Protein AF-A0A820G2G5-F1 (afdb_monomer_lite)

InterPro domains:
  IPR032430 Proteasome activator Blm10, middle HEAT repeats region [PF16507] (2-67)

Structure (mmCIF, N/CA/C/O backbone):
data_AF-A0A820G2G5-F1
#
_entry.id   AF-A0A820G2G5-F1
#
loop_
_atom_site.group_PDB
_atom_site.id
_atom_site.type_symbol
_atom_site.label_atom_id
_atom_site.label_alt_id
_atom_site.label_comp_id
_atom_site.label_asym_id
_atom_site.label_entity_id
_atom_site.label_seq_id
_atom_site.pdbx_PDB_ins_code
_atom_site.Cartn_x
_atom_site.Cartn_y
_atom_site.Cartn_z
_atom_site.occupancy
_atom_site.B_iso_or_equiv
_atom_site.auth_seq_id
_atom_site.auth_comp_id
_atom_site.auth_asym_id
_atom_site.auth_atom_id
_atom_site.pdbx_PDB_model_num
ATOM 1 N N . ALA A 1 1 ? 38.447 1.199 -12.965 1.00 57.44 1 ALA A N 1
ATOM 2 C CA . ALA A 1 1 ? 39.301 2.253 -13.545 1.00 57.44 1 ALA A CA 1
ATOM 3 C C . ALA A 1 1 ? 38.932 3.575 -12.886 1.00 57.44 1 ALA A C 1
ATOM 5 O O . ALA A 1 1 ? 37.746 3.852 -12.772 1.00 57.44 1 ALA A O 1
ATOM 6 N N . TRP A 1 2 ? 39.902 4.351 -12.405 1.00 66.12 2 TRP A N 1
ATOM 7 C CA . TRP A 1 2 ? 39.642 5.696 -11.880 1.00 66.12 2 TRP A CA 1
ATOM 8 C C . TRP A 1 2 ? 39.794 6.698 -13.030 1.00 66.12 2 TRP A C 1
ATOM 10 O O . TRP A 1 2 ? 40.790 6.638 -13.746 1.00 66.12 2 TRP A O 1
ATOM 20 N N . GLY A 1 3 ? 38.795 7.562 -13.239 1.00 71.94 3 GLY A N 1
ATOM 21 C CA . GLY A 1 3 ? 38.795 8.560 -14.321 1.00 71.94 3 GLY A CA 1
ATOM 22 C C . GLY A 1 3 ? 38.232 8.088 -15.669 1.00 71.94 3 GLY A C 1
ATOM 23 O O . GLY A 1 3 ? 38.557 8.676 -16.696 1.00 71.94 3 GLY A O 1
ATOM 24 N N . GLN A 1 4 ? 37.407 7.036 -15.703 1.00 74.31 4 GLN A N 1
ATOM 25 C CA . GLN A 1 4 ? 36.762 6.614 -16.949 1.00 74.31 4 GLN A CA 1
ATOM 26 C C . GLN A 1 4 ? 35.681 7.629 -17.352 1.00 74.31 4 GLN A C 1
ATOM 28 O O . GLN A 1 4 ? 34.740 7.862 -16.595 1.00 74.31 4 GLN A O 1
ATOM 33 N N . HIS A 1 5 ? 35.833 8.240 -18.532 1.00 76.69 5 HIS A N 1
ATOM 34 C CA . HIS A 1 5 ? 34.835 9.142 -19.106 1.00 76.69 5 HIS A CA 1
ATOM 35 C C . HIS A 1 5 ? 33.516 8.381 -19.274 1.00 76.69 5 HIS A C 1
ATOM 37 O O . HIS A 1 5 ? 33.467 7.349 -19.945 1.00 76.69 5 HIS A O 1
ATOM 43 N N . VAL A 1 6 ? 32.448 8.884 -18.657 1.00 77.31 6 VAL A N 1
ATOM 44 C CA . VAL A 1 6 ? 31.105 8.330 -18.825 1.00 77.31 6 VAL A CA 1
ATOM 45 C C . VAL A 1 6 ? 30.551 8.869 -20.137 1.00 77.31 6 VAL A C 1
ATOM 47 O O . VAL A 1 6 ? 30.327 10.067 -20.278 1.00 77.31 6 VAL A O 1
ATOM 50 N N . GLU A 1 7 ? 30.400 8.003 -21.130 1.00 81.81 7 GLU A N 1
ATOM 51 C CA . GLU A 1 7 ? 29.634 8.320 -22.332 1.00 81.81 7 GLU A CA 1
ATOM 52 C C . GLU A 1 7 ? 28.165 8.020 -22.036 1.00 81.81 7 GLU A C 1
ATOM 54 O O . GLU A 1 7 ? 27.805 6.854 -21.879 1.00 81.81 7 GLU A O 1
ATOM 59 N N . TYR A 1 8 ? 27.330 9.059 -21.924 1.00 78.06 8 TYR A N 1
ATOM 60 C CA . TYR A 1 8 ? 25.909 8.915 -21.579 1.00 78.06 8 TYR A CA 1
ATOM 61 C C . TYR A 1 8 ? 25.159 7.989 -22.549 1.00 78.06 8 TYR A C 1
ATOM 63 O O . TYR A 1 8 ? 24.347 7.181 -22.109 1.00 78.06 8 TYR A O 1
ATOM 71 N N . ASP A 1 9 ? 25.535 8.005 -23.830 1.00 78.12 9 ASP A N 1
ATOM 72 C CA . ASP A 1 9 ? 24.974 7.138 -24.875 1.00 78.12 9 ASP A CA 1
ATOM 73 C C . ASP A 1 9 ? 25.359 5.653 -24.717 1.00 78.12 9 ASP A C 1
ATOM 75 O O . ASP A 1 9 ? 24.755 4.778 -25.334 1.00 78.12 9 ASP A O 1
ATOM 79 N N . LYS A 1 10 ? 26.371 5.349 -23.891 1.00 78.69 10 LYS A N 1
ATOM 80 C CA . LYS A 1 10 ? 26.822 3.985 -23.567 1.00 78.69 10 LYS A CA 1
ATOM 81 C C . LYS A 1 10 ? 26.392 3.536 -22.171 1.00 78.69 10 LYS A C 1
ATOM 83 O O . LYS A 1 10 ? 26.755 2.434 -21.750 1.00 78.69 10 LYS A O 1
ATOM 88 N N . ILE A 1 11 ? 25.640 4.35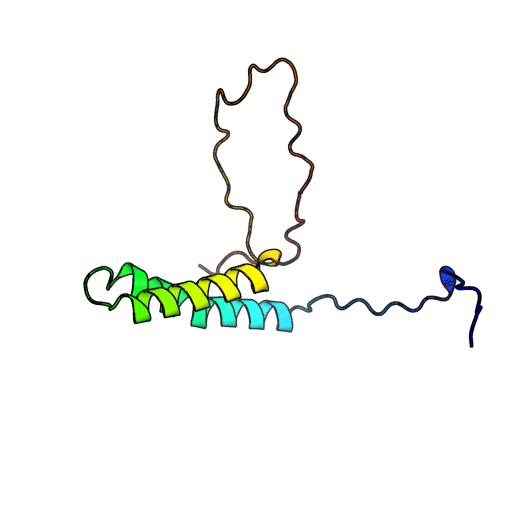9 -21.437 1.00 82.56 11 ILE A N 1
ATOM 89 C CA . ILE A 1 11 ? 25.088 3.946 -20.150 1.00 82.56 11 ILE A CA 1
ATOM 90 C C . ILE A 1 11 ? 23.913 3.012 -20.422 1.00 82.56 11 ILE A C 1
ATOM 92 O O . ILE A 1 11 ? 22.822 3.435 -20.793 1.00 82.56 11 ILE A O 1
ATOM 96 N N . ASN A 1 12 ? 24.130 1.723 -20.187 1.00 82.62 12 ASN A N 1
ATOM 97 C CA . ASN A 1 12 ? 23.057 0.742 -20.201 1.00 82.62 12 ASN A CA 1
ATOM 98 C C . ASN A 1 12 ? 22.359 0.717 -18.830 1.00 82.62 12 ASN A C 1
ATOM 100 O O . ASN A 1 12 ? 22.717 -0.084 -17.964 1.00 82.62 12 ASN A O 1
ATOM 104 N N . VAL A 1 13 ? 21.411 1.634 -18.606 1.00 85.81 13 VAL A N 1
ATOM 105 C CA . VAL A 1 13 ? 20.576 1.621 -17.393 1.00 85.81 13 VAL A CA 1
ATOM 106 C C . VAL A 1 13 ? 19.447 0.616 -17.571 1.00 85.81 13 VAL A C 1
ATOM 108 O O . VAL A 1 13 ? 18.643 0.730 -18.493 1.00 85.81 13 VAL A O 1
ATOM 111 N N . ILE A 1 14 ? 19.352 -0.337 -16.647 1.00 87.81 14 ILE A N 1
ATOM 112 C CA . ILE A 1 14 ? 18.219 -1.256 -16.573 1.00 87.81 14 ILE A CA 1
ATOM 113 C C . ILE A 1 14 ? 17.220 -0.665 -15.584 1.00 87.81 14 ILE A C 1
ATOM 115 O O . ILE A 1 14 ? 17.425 -0.717 -14.372 1.00 87.81 14 ILE A O 1
ATOM 119 N N . PHE A 1 15 ? 16.153 -0.071 -16.109 1.00 88.75 15 PHE A N 1
ATOM 120 C CA . PHE A 1 15 ? 15.031 0.367 -15.292 1.00 88.75 15 PHE A CA 1
ATOM 121 C C . PHE A 1 15 ? 14.115 -0.818 -15.014 1.00 88.75 15 PHE A C 1
ATOM 123 O O . PHE A 1 15 ? 13.749 -1.558 -15.926 1.00 88.75 15 PHE A O 1
ATOM 130 N N . HIS A 1 16 ? 13.727 -0.977 -13.754 1.00 90.25 16 HIS A N 1
ATOM 131 C CA . HIS A 1 16 ? 12.631 -1.861 -13.407 1.00 90.25 16 HIS A CA 1
ATOM 132 C C . HIS A 1 16 ? 11.313 -1.113 -13.622 1.00 90.25 16 HIS A C 1
ATOM 134 O O . HIS A 1 16 ? 11.086 -0.059 -13.025 1.00 90.25 16 HIS A O 1
ATOM 140 N N . ILE A 1 17 ? 10.477 -1.656 -14.501 1.00 89.12 17 ILE A N 1
ATOM 141 C CA . ILE A 1 17 ? 9.110 -1.203 -14.741 1.00 89.12 17 ILE A CA 1
ATOM 142 C C . ILE A 1 17 ? 8.217 -2.369 -14.313 1.00 89.12 17 ILE A C 1
ATOM 144 O O . ILE A 1 17 ? 8.398 -3.451 -14.879 1.00 89.12 17 ILE A O 1
ATOM 148 N N . PRO A 1 18 ? 7.304 -2.175 -13.343 1.00 89.38 18 PRO A N 1
ATOM 149 C CA . PRO A 1 18 ? 6.397 -3.227 -12.913 1.00 89.38 18 PRO A CA 1
ATOM 150 C C . PRO A 1 18 ? 5.612 -3.785 -14.097 1.00 89.38 18 PRO A C 1
ATOM 152 O O . PRO A 1 18 ? 5.016 -3.024 -14.866 1.00 89.38 18 PRO A O 1
ATOM 155 N N . ASN A 1 19 ? 5.631 -5.104 -14.251 1.00 91.12 19 ASN A N 1
ATOM 156 C CA . ASN A 1 19 ? 4.799 -5.795 -15.229 1.00 91.12 19 ASN A CA 1
ATOM 157 C C . ASN A 1 19 ? 3.385 -6.059 -14.673 1.00 91.12 19 ASN A C 1
ATOM 159 O O . ASN A 1 19 ? 3.095 -5.770 -13.512 1.00 91.12 19 ASN A O 1
ATOM 163 N N . GLU A 1 20 ? 2.488 -6.585 -15.510 1.00 91.75 20 GLU A N 1
ATOM 164 C CA . GLU A 1 20 ? 1.092 -6.834 -15.120 1.00 91.75 20 GLU A CA 1
ATOM 165 C C . GLU A 1 20 ? 0.971 -7.805 -13.939 1.00 91.75 20 GLU A C 1
ATOM 167 O O . GLU A 1 20 ? 0.226 -7.507 -13.007 1.00 91.75 20 GLU A O 1
ATOM 172 N N . ASP A 1 21 ? 1.757 -8.887 -13.922 1.00 94.69 21 ASP A N 1
ATOM 173 C CA . ASP A 1 21 ? 1.752 -9.875 -12.836 1.00 94.69 21 ASP A CA 1
ATOM 174 C C . ASP A 1 21 ? 2.207 -9.252 -11.506 1.00 94.69 21 ASP A C 1
ATOM 176 O O . ASP A 1 21 ? 1.653 -9.540 -10.446 1.00 94.69 21 ASP A O 1
ATOM 180 N N . GLU A 1 22 ? 3.209 -8.369 -11.545 1.00 91.75 22 GLU A N 1
ATOM 181 C CA . GLU A 1 22 ? 3.701 -7.647 -10.367 1.00 91.75 22 GLU A CA 1
ATOM 182 C C . GLU A 1 22 ? 2.661 -6.657 -9.833 1.00 91.75 22 GLU A C 1
A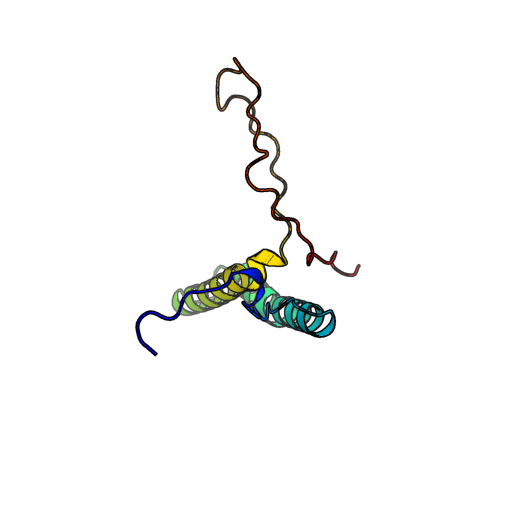TOM 184 O O . GLU A 1 22 ? 2.496 -6.531 -8.617 1.00 91.75 22 GLU A O 1
ATOM 189 N N . VAL A 1 23 ? 1.939 -5.976 -10.728 1.00 90.75 23 VAL A N 1
ATOM 190 C CA . VAL A 1 23 ? 0.837 -5.079 -10.354 1.00 90.75 23 VAL A CA 1
ATOM 191 C C . VAL A 1 23 ? -0.321 -5.873 -9.753 1.00 90.75 23 VAL A C 1
ATOM 193 O O . VAL A 1 23 ? -0.842 -5.476 -8.713 1.00 90.75 23 VAL A O 1
ATOM 196 N N . ASP A 1 24 ? -0.697 -7.002 -10.354 1.00 91.69 24 ASP A N 1
ATOM 197 C CA . ASP A 1 24 ? -1.776 -7.860 -9.855 1.00 91.69 24 ASP A CA 1
ATOM 198 C C . ASP A 1 24 ? -1.445 -8.462 -8.495 1.00 91.69 24 ASP A C 1
ATOM 200 O O . ASP A 1 24 ? -2.257 -8.389 -7.571 1.00 91.69 24 ASP A O 1
ATOM 204 N N . PHE A 1 25 ? -0.221 -8.959 -8.326 1.00 92.56 25 PHE A N 1
ATOM 205 C CA . PHE A 1 25 ? 0.259 -9.435 -7.036 1.00 92.56 25 PHE A CA 1
ATOM 206 C C . PHE A 1 25 ? 0.223 -8.331 -5.973 1.00 92.56 25 PHE A C 1
ATOM 208 O O . PHE A 1 25 ? -0.201 -8.560 -4.840 1.00 92.56 25 PHE A O 1
ATOM 215 N N . ALA A 1 26 ? 0.647 -7.114 -6.321 1.00 90.75 26 ALA A N 1
ATOM 216 C CA . ALA A 1 26 ? 0.601 -5.993 -5.395 1.00 90.75 26 ALA A CA 1
ATOM 217 C C . ALA A 1 26 ? -0.846 -5.594 -5.044 1.00 90.75 26 ALA A C 1
ATOM 219 O O . ALA A 1 26 ? -1.120 -5.284 -3.884 1.00 90.75 26 ALA A O 1
ATOM 220 N N . CYS A 1 27 ? -1.785 -5.660 -5.995 1.00 89.44 27 CYS A N 1
ATOM 221 C CA . CYS A 1 27 ? -3.211 -5.451 -5.739 1.00 89.44 27 CYS A CA 1
ATOM 222 C C . CYS A 1 27 ? -3.756 -6.507 -4.767 1.00 89.44 27 CYS A C 1
ATOM 224 O O . CYS A 1 27 ? -4.329 -6.143 -3.741 1.00 89.44 27 CYS A O 1
ATOM 226 N N . GLU A 1 28 ? -3.503 -7.792 -5.026 1.00 91.62 28 GLU A N 1
ATOM 227 C CA . GLU A 1 28 ? -3.912 -8.898 -4.149 1.00 91.62 28 GLU A CA 1
ATOM 228 C C . GLU A 1 28 ? -3.317 -8.756 -2.739 1.00 91.62 28 GLU A C 1
ATOM 230 O O . GLU A 1 28 ? -3.997 -8.973 -1.729 1.00 91.62 28 GLU A O 1
ATOM 235 N N . PHE A 1 29 ? -2.051 -8.343 -2.646 1.00 91.12 29 PHE A N 1
ATOM 236 C CA . PHE A 1 29 ? -1.375 -8.085 -1.380 1.00 91.12 29 PHE A CA 1
ATOM 237 C C . PHE A 1 29 ? -2.069 -6.968 -0.586 1.00 91.12 29 PHE A C 1
ATOM 239 O O . PHE A 1 29 ? -2.356 -7.136 0.605 1.00 91.12 29 PHE A O 1
ATOM 246 N N . VAL A 1 30 ? -2.385 -5.838 -1.226 1.00 89.88 30 VAL A N 1
ATOM 247 C CA . VAL A 1 30 ? -3.125 -4.746 -0.574 1.00 89.88 30 VAL A CA 1
ATOM 248 C C . VAL A 1 30 ? -4.504 -5.231 -0.135 1.00 89.88 30 VAL A C 1
ATOM 250 O O . VAL A 1 30 ? -4.867 -5.043 1.028 1.00 89.88 30 VAL A O 1
ATOM 253 N N . GLU A 1 31 ? -5.246 -5.899 -1.016 1.00 88.06 31 GLU A N 1
ATOM 254 C CA . GLU A 1 31 ? -6.580 -6.422 -0.715 1.00 88.06 31 GLU A CA 1
ATOM 255 C C . GLU A 1 31 ? -6.563 -7.362 0.495 1.00 88.06 31 GLU A C 1
ATOM 257 O O . GLU A 1 31 ? -7.366 -7.223 1.419 1.00 88.06 31 GLU A O 1
ATOM 262 N N . THR A 1 32 ? -5.586 -8.261 0.551 1.00 90.25 32 THR A N 1
ATOM 263 C CA . THR A 1 32 ? -5.470 -9.266 1.609 1.00 90.25 32 THR A CA 1
ATOM 264 C C . THR A 1 32 ? -5.079 -8.653 2.952 1.00 90.25 32 THR A C 1
ATOM 266 O O . THR A 1 32 ? -5.729 -8.901 3.973 1.00 90.25 32 THR A O 1
ATOM 269 N N . PHE A 1 33 ? -4.013 -7.850 2.983 1.00 91.69 33 PHE A N 1
ATOM 270 C CA . PHE A 1 33 ? -3.410 -7.408 4.243 1.00 91.69 33 PHE A CA 1
ATOM 271 C C . PHE A 1 33 ? -3.950 -6.059 4.721 1.00 91.69 33 PHE A C 1
ATOM 273 O O . PHE A 1 33 ? -4.174 -5.878 5.920 1.00 91.69 33 PHE A O 1
ATOM 280 N N . MET A 1 34 ? -4.219 -5.116 3.813 1.00 90.44 34 MET A N 1
ATOM 281 C CA . MET A 1 34 ? -4.733 -3.801 4.198 1.00 90.44 34 MET A CA 1
ATOM 282 C C . MET A 1 34 ? -6.186 -3.894 4.675 1.00 90.44 34 MET A C 1
ATOM 284 O O . MET A 1 34 ? -6.524 -3.345 5.727 1.00 90.44 34 MET A O 1
ATOM 288 N N . HIS A 1 35 ? -7.054 -4.616 3.957 1.00 88.44 35 HIS A N 1
ATOM 289 C CA . HIS A 1 35 ? -8.470 -4.699 4.334 1.00 88.44 35 HIS A CA 1
ATOM 290 C C . HIS A 1 35 ? -8.677 -5.446 5.649 1.00 88.44 35 HIS A C 1
ATOM 292 O O . HIS A 1 35 ? -9.571 -5.085 6.419 1.00 88.44 35 HIS A O 1
ATOM 298 N N . LEU A 1 36 ? -7.845 -6.451 5.939 1.00 90.94 36 LEU A N 1
ATOM 299 C CA . LEU A 1 36 ? -7.885 -7.163 7.212 1.00 90.94 36 LEU A CA 1
ATOM 300 C C . LEU A 1 36 ? -7.661 -6.206 8.390 1.00 90.94 36 LEU A C 1
ATOM 302 O O . LEU A 1 36 ? -8.489 -6.149 9.301 1.00 90.94 36 LEU A O 1
ATOM 306 N N . GLU A 1 37 ? -6.583 -5.426 8.347 1.00 93.44 37 GLU A N 1
ATOM 307 C CA . GLU A 1 37 ? -6.224 -4.493 9.419 1.00 93.44 37 GLU A CA 1
ATOM 308 C C . GLU A 1 37 ? -7.212 -3.315 9.504 1.00 93.44 37 GLU A C 1
ATOM 310 O O . GLU A 1 37 ? -7.622 -2.916 10.598 1.00 93.44 37 GLU A O 1
ATOM 315 N N . LEU A 1 38 ? -7.704 -2.808 8.365 1.00 92.38 38 LEU A N 1
ATOM 316 C CA . LEU A 1 38 ? -8.775 -1.802 8.340 1.00 92.38 38 LEU A CA 1
ATOM 317 C C . LEU A 1 38 ? -10.058 -2.315 8.999 1.00 92.38 38 LEU A C 1
ATOM 319 O O . LEU A 1 38 ? -10.698 -1.578 9.753 1.00 92.38 38 LEU A O 1
ATOM 323 N N . ARG A 1 39 ? -10.436 -3.572 8.747 1.00 90.94 39 ARG A N 1
ATOM 324 C CA . ARG A 1 39 ? -11.607 -4.198 9.367 1.00 90.94 39 ARG A CA 1
ATOM 325 C C . ARG A 1 39 ? -11.432 -4.328 10.878 1.00 90.94 39 ARG A C 1
ATOM 327 O O . ARG A 1 39 ? -12.329 -3.921 11.616 1.00 90.94 39 ARG A O 1
ATOM 334 N N . ILE A 1 40 ? -10.268 -4.795 11.339 1.00 90.69 40 ILE A N 1
ATOM 335 C CA . ILE A 1 40 ? -9.931 -4.876 12.771 1.00 90.69 40 ILE A CA 1
ATOM 336 C C . ILE A 1 40 ? -10.120 -3.506 13.436 1.00 90.69 40 ILE A C 1
ATOM 338 O O . ILE A 1 40 ? -10.834 -3.397 14.438 1.00 90.69 40 ILE A O 1
ATOM 342 N N . LEU A 1 41 ? -9.557 -2.450 12.844 1.00 91.75 41 LEU A N 1
ATOM 343 C CA . LEU A 1 41 ? -9.655 -1.089 13.374 1.00 91.75 41 LEU A CA 1
ATOM 344 C C . LEU A 1 41 ? -11.072 -0.505 13.306 1.00 91.75 41 LEU A C 1
ATOM 346 O O . LEU A 1 41 ? -11.453 0.266 14.187 1.00 91.75 41 LEU A O 1
ATOM 350 N N . LYS A 1 42 ? -11.855 -0.827 12.271 1.00 89.56 42 LYS A N 1
ATOM 351 C CA . LYS A 1 42 ? -13.207 -0.282 12.076 1.00 89.56 42 LYS A CA 1
ATOM 352 C C . LYS A 1 42 ? -14.228 -0.936 13.003 1.00 89.56 42 LYS A C 1
ATOM 354 O O . LYS A 1 42 ? -15.030 -0.227 13.605 1.00 89.56 42 LYS A O 1
ATOM 359 N N . GLU A 1 43 ? -14.181 -2.257 13.135 1.00 88.12 43 GLU A N 1
ATOM 360 C CA . GLU A 1 43 ? -15.190 -3.041 13.855 1.00 88.12 43 GLU A CA 1
ATOM 361 C C . GLU A 1 43 ? -14.902 -3.150 15.356 1.00 88.12 43 GLU A C 1
ATOM 363 O O . GLU A 1 43 ? -15.829 -3.236 16.159 1.00 88.12 43 GLU A O 1
ATOM 368 N N . ASN A 1 44 ? -13.631 -3.087 15.764 1.00 83.06 44 ASN A N 1
ATOM 369 C CA . ASN A 1 44 ? -13.229 -3.325 17.151 1.00 83.06 44 ASN A CA 1
ATOM 370 C C . ASN A 1 44 ? -12.654 -2.084 17.845 1.00 83.06 44 ASN A C 1
ATOM 372 O O . ASN A 1 44 ? -11.862 -2.213 18.778 1.00 83.06 44 ASN A O 1
ATOM 376 N N . ARG A 1 45 ? -13.082 -0.875 17.443 1.00 71.38 45 ARG A N 1
ATOM 377 C CA . ARG A 1 45 ? -12.546 0.412 17.944 1.00 71.38 45 ARG A CA 1
ATOM 378 C C . ARG A 1 45 ? -12.375 0.486 19.464 1.00 71.38 45 ARG A C 1
ATOM 380 O O . ARG A 1 45 ? -11.393 1.065 19.922 1.00 71.38 45 ARG A O 1
ATOM 387 N N . THR A 1 46 ? -13.306 -0.087 20.225 1.00 74.25 46 THR A N 1
ATOM 388 C CA . THR A 1 46 ? -13.317 -0.069 21.699 1.00 74.25 46 THR A CA 1
ATOM 389 C C . THR A 1 46 ? -12.849 -1.372 22.351 1.00 74.25 46 THR A C 1
ATOM 391 O O . THR A 1 46 ? -12.738 -1.416 23.571 1.00 74.25 46 THR A O 1
ATOM 394 N N . LYS A 1 47 ? -12.595 -2.430 21.569 1.00 85.69 47 LYS A N 1
ATOM 395 C CA . LYS A 1 47 ? -12.302 -3.784 22.070 1.00 85.69 47 LYS A CA 1
ATOM 396 C C . LYS A 1 47 ? -10.838 -4.201 21.927 1.00 85.69 47 LYS A C 1
ATOM 398 O O . LYS A 1 47 ? -10.443 -5.165 22.568 1.00 85.69 47 LYS A O 1
ATOM 403 N N . ILE A 1 48 ? -10.059 -3.496 21.107 1.00 89.56 48 ILE A N 1
ATOM 404 C CA . ILE A 1 48 ? -8.623 -3.755 20.933 1.00 89.56 48 ILE A CA 1
ATOM 405 C C . ILE A 1 48 ? -7.777 -2.891 21.867 1.00 89.56 48 ILE A C 1
ATOM 407 O O . ILE A 1 48 ? -8.106 -1.734 22.147 1.00 89.56 48 ILE A O 1
ATOM 411 N N . SER A 1 49 ? -6.663 -3.456 22.315 1.00 92.81 49 SER A N 1
ATOM 412 C CA . SER A 1 49 ? -5.626 -2.762 23.072 1.00 92.81 49 SER A CA 1
ATOM 413 C C . SER A 1 49 ? -4.924 -1.686 22.231 1.00 92.81 49 SER A C 1
ATOM 415 O O . SER A 1 49 ? -4.995 -1.661 20.998 1.00 92.81 49 SER A O 1
ATOM 417 N N . ASN A 1 50 ? -4.210 -0.778 22.903 1.00 93.12 50 ASN A N 1
ATOM 418 C CA . ASN A 1 50 ? -3.395 0.223 22.213 1.00 93.12 50 ASN A CA 1
ATOM 419 C C . ASN A 1 50 ? -2.257 -0.416 21.404 1.00 93.12 50 ASN A C 1
ATOM 421 O O . ASN A 1 50 ? -1.953 0.083 20.323 1.00 93.12 50 ASN A O 1
ATOM 425 N N . ASP A 1 51 ? -1.690 -1.527 21.873 1.00 94.88 51 ASP A N 1
ATOM 426 C CA . ASP A 1 51 ? -0.614 -2.232 21.171 1.00 94.88 51 ASP A CA 1
ATOM 427 C C . ASP A 1 51 ? -1.125 -2.888 19.883 1.00 94.88 51 ASP A C 1
ATOM 429 O O . ASP A 1 51 ? -0.507 -2.762 18.827 1.00 94.88 51 ASP A O 1
ATOM 433 N N . GLU A 1 52 ? -2.304 -3.515 19.924 1.00 92.50 52 GLU A N 1
ATOM 434 C CA . GLU A 1 52 ? -2.960 -4.061 18.728 1.00 92.50 52 GLU A CA 1
ATOM 435 C C . GLU A 1 52 ? -3.315 -2.959 17.728 1.00 92.50 52 GLU A C 1
ATOM 437 O O . GLU A 1 52 ? -3.108 -3.115 16.520 1.00 92.50 52 GLU A O 1
ATOM 442 N N . ARG A 1 53 ? -3.801 -1.813 18.220 1.00 93.88 53 ARG A N 1
ATOM 443 C CA . ARG A 1 53 ? -4.092 -0.650 17.377 1.00 93.88 53 ARG A CA 1
ATOM 444 C C . ARG A 1 53 ? -2.824 -0.117 16.716 1.00 93.88 53 ARG A C 1
ATOM 446 O O . ARG A 1 53 ? -2.835 0.140 15.514 1.00 93.88 53 ARG A O 1
ATOM 453 N N . LEU A 1 54 ? -1.739 0.025 17.476 1.00 95.19 54 LEU A N 1
ATOM 454 C CA . LEU A 1 54 ? -0.453 0.479 16.957 1.00 95.19 54 LEU A CA 1
ATOM 455 C C . LEU A 1 54 ? 0.089 -0.496 15.908 1.00 95.19 54 LEU A C 1
ATOM 457 O O . LEU A 1 54 ? 0.521 -0.055 14.844 1.00 95.19 54 LEU A O 1
ATOM 461 N N . ARG A 1 55 ? 0.005 -1.808 16.159 1.00 95.19 55 ARG A N 1
ATOM 462 C CA . ARG A 1 55 ? 0.403 -2.845 15.197 1.00 95.19 55 ARG A CA 1
ATOM 463 C C . ARG A 1 55 ? -0.367 -2.713 13.886 1.00 95.19 55 ARG A C 1
ATOM 465 O O . ARG A 1 55 ? 0.250 -2.647 12.827 1.00 95.19 55 ARG A O 1
ATOM 472 N N . SER A 1 56 ? -1.692 -2.613 13.971 1.00 94.88 56 SER A N 1
ATOM 473 C CA . SER A 1 56 ? -2.565 -2.487 12.797 1.00 94.88 56 SER A CA 1
ATOM 474 C C . SER A 1 56 ? -2.216 -1.232 11.989 1.00 94.88 56 SER A C 1
ATOM 476 O O . SER A 1 56 ? -1.999 -1.296 10.783 1.00 94.88 56 SER A O 1
ATOM 478 N N . LEU A 1 57 ? -2.070 -0.083 12.660 1.00 95.12 57 LEU A N 1
ATOM 479 C CA . LEU A 1 57 ? -1.685 1.180 12.019 1.00 95.12 57 LEU A CA 1
ATOM 480 C C . LEU A 1 57 ? -0.289 1.124 11.390 1.00 95.12 57 LEU A C 1
ATOM 482 O O . LEU A 1 57 ? -0.076 1.693 10.323 1.00 95.12 57 LEU A O 1
ATOM 486 N N . THR A 1 58 ? 0.648 0.421 12.025 1.00 96.19 58 THR A N 1
ATOM 487 C CA . THR A 1 58 ? 2.005 0.232 11.500 1.00 96.19 58 THR A CA 1
ATOM 488 C C . THR A 1 58 ? 1.970 -0.554 10.197 1.00 96.19 58 THR A C 1
ATOM 490 O O . THR A 1 58 ? 2.617 -0.156 9.233 1.00 96.19 58 THR A O 1
ATOM 493 N N . ILE A 1 59 ? 1.192 -1.636 10.138 1.00 94.69 59 ILE A N 1
ATOM 494 C CA . ILE A 1 59 ? 1.029 -2.427 8.913 1.00 94.69 59 ILE A CA 1
ATOM 495 C C . ILE A 1 59 ? 0.421 -1.555 7.810 1.00 94.69 59 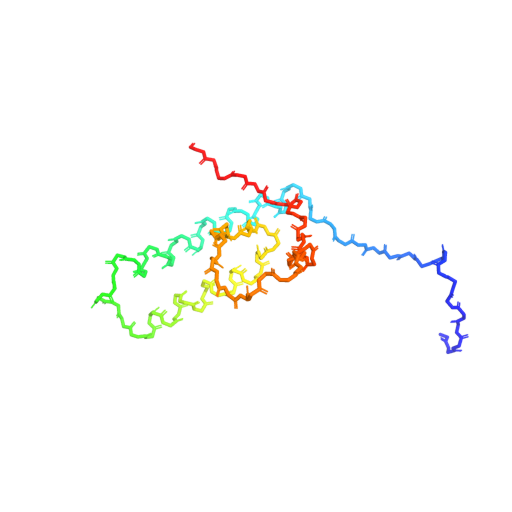ILE A C 1
ATOM 497 O O . ILE A 1 59 ? 1.007 -1.433 6.737 1.00 94.69 59 ILE A O 1
ATOM 501 N N . LEU A 1 60 ? -0.692 -0.872 8.100 1.00 94.06 60 LEU A N 1
ATOM 502 C CA . LEU A 1 60 ? -1.359 0.009 7.137 1.00 94.06 60 LEU A CA 1
ATOM 503 C C . LEU A 1 60 ? -0.428 1.093 6.587 1.00 94.06 60 LEU A C 1
ATOM 505 O O . LEU A 1 60 ? -0.435 1.344 5.385 1.00 94.06 60 LEU A O 1
ATOM 509 N N . HIS A 1 61 ? 0.392 1.708 7.444 1.00 93.94 61 HIS A N 1
ATOM 510 C CA . HIS A 1 61 ? 1.355 2.726 7.034 1.00 93.94 61 HIS A CA 1
ATOM 511 C C . HIS A 1 61 ? 2.372 2.185 6.024 1.00 93.94 61 HIS A C 1
ATOM 513 O O . HIS A 1 61 ? 2.573 2.795 4.976 1.00 93.94 61 HIS A O 1
ATOM 519 N N . HIS A 1 62 ? 2.983 1.032 6.306 1.00 94.31 62 HIS A N 1
ATOM 520 C CA . HIS A 1 62 ? 3.993 0.458 5.418 1.00 94.31 62 HIS A CA 1
ATOM 521 C C . HIS A 1 62 ? 3.403 0.033 4.073 1.00 94.31 62 HIS A C 1
ATOM 523 O O . HIS A 1 62 ? 4.019 0.293 3.041 1.00 94.31 62 HIS A O 1
ATOM 529 N N . ILE A 1 63 ? 2.202 -0.557 4.069 1.00 92.06 63 ILE A N 1
ATOM 530 C CA . ILE A 1 63 ? 1.524 -0.917 2.819 1.00 92.06 63 ILE A CA 1
ATOM 531 C C . ILE A 1 63 ? 1.188 0.351 2.021 1.00 92.06 63 ILE A C 1
ATOM 533 O O . ILE A 1 63 ? 1.492 0.424 0.836 1.00 92.06 63 ILE A O 1
ATOM 537 N N . ALA A 1 64 ? 0.626 1.380 2.662 1.00 88.88 64 ALA A N 1
ATOM 538 C CA . ALA A 1 64 ? 0.266 2.625 1.982 1.00 88.88 64 ALA A CA 1
ATOM 539 C C . ALA A 1 64 ? 1.481 3.345 1.373 1.00 88.88 64 ALA A C 1
ATOM 541 O O . ALA A 1 64 ? 1.393 3.869 0.266 1.00 88.88 64 ALA A O 1
ATOM 542 N N . VAL A 1 65 ? 2.619 3.359 2.073 1.00 89.00 65 VAL A N 1
ATOM 543 C CA . VAL A 1 65 ? 3.864 3.951 1.559 1.00 89.00 65 VAL A CA 1
ATOM 544 C C . VAL A 1 65 ? 4.445 3.114 0.418 1.00 89.00 65 VAL A C 1
ATOM 546 O O . VAL A 1 65 ? 4.848 3.675 -0.598 1.00 89.00 65 VAL A O 1
ATOM 549 N N . GLY A 1 66 ? 4.474 1.786 0.561 1.00 87.38 66 GLY A N 1
ATOM 550 C CA . GLY A 1 66 ? 5.032 0.882 -0.450 1.00 87.38 66 GLY A CA 1
ATOM 551 C C . GLY A 1 66 ? 4.219 0.840 -1.744 1.00 87.38 66 GLY A C 1
ATOM 552 O O . GLY A 1 66 ? 4.791 0.761 -2.826 1.00 87.38 66 GLY A O 1
ATOM 553 N N . CYS A 1 67 ? 2.897 0.960 -1.640 1.00 86.06 67 CYS A N 1
ATOM 554 C CA . CYS A 1 67 ? 1.972 0.897 -2.771 1.00 86.06 67 CYS A CA 1
ATOM 555 C C . CYS A 1 67 ? 1.501 2.283 -3.238 1.00 86.06 67 CYS A C 1
ATOM 557 O O . CYS A 1 67 ? 0.524 2.378 -3.976 1.00 86.06 67 CYS A O 1
ATOM 559 N N . LEU A 1 68 ? 2.173 3.370 -2.833 1.00 81.38 68 LEU A N 1
ATOM 560 C CA . LEU A 1 68 ? 1.734 4.741 -3.122 1.00 81.38 68 LEU A CA 1
ATOM 561 C C . LEU A 1 68 ? 1.529 5.002 -4.623 1.00 81.38 68 LEU A C 1
ATOM 563 O O . LEU A 1 68 ? 0.609 5.718 -5.001 1.00 81.38 68 LEU A O 1
ATOM 567 N N . SER A 1 69 ? 2.364 4.408 -5.481 1.00 78.19 69 SER A N 1
ATOM 568 C CA . SER A 1 69 ? 2.275 4.537 -6.943 1.00 78.19 69 SER A CA 1
ATOM 569 C C . SER A 1 69 ? 1.027 3.891 -7.556 1.00 78.19 69 SER A C 1
ATOM 571 O O . SER A 1 69 ? 0.697 4.199 -8.701 1.00 78.19 69 SER A O 1
ATOM 573 N N . MET A 1 70 ? 0.348 3.010 -6.818 1.00 79.00 70 MET A N 1
ATOM 574 C CA . MET A 1 70 ? -0.851 2.291 -7.258 1.00 79.00 70 MET A CA 1
ATOM 575 C C . MET A 1 70 ? -2.145 2.985 -6.828 1.00 79.00 70 MET A C 1
ATOM 577 O O . MET A 1 70 ? -3.213 2.682 -7.352 1.00 79.00 70 MET A O 1
ATOM 581 N N . VAL A 1 71 ? -2.074 3.897 -5.855 1.00 72.88 71 VAL A N 1
ATOM 582 C CA . VAL A 1 71 ? -3.258 4.532 -5.277 1.00 72.88 71 VAL A CA 1
ATOM 583 C C . VAL A 1 71 ? -3.548 5.833 -6.017 1.00 72.88 71 VAL A C 1
ATOM 585 O O . VAL A 1 71 ? -2.674 6.685 -6.183 1.00 72.88 71 VAL A O 1
ATOM 588 N N . LEU A 1 72 ? -4.798 6.001 -6.452 1.00 71.31 72 LEU A N 1
ATOM 589 C CA . LEU A 1 72 ? -5.259 7.270 -7.003 1.00 71.31 72 LEU A CA 1
ATOM 590 C C . LEU A 1 72 ? -5.198 8.356 -5.931 1.00 71.31 72 LEU A C 1
ATOM 592 O O . LEU A 1 72 ? -5.506 8.132 -4.757 1.00 71.31 72 LEU A O 1
ATOM 596 N N . ARG A 1 73 ? -4.829 9.567 -6.348 1.00 72.88 73 ARG A N 1
ATOM 597 C CA . ARG A 1 73 ? -4.895 10.731 -5.469 1.00 72.88 73 ARG A CA 1
ATOM 598 C C . ARG A 1 73 ? -6.328 10.867 -4.958 1.00 72.88 73 ARG A C 1
ATOM 600 O O . ARG A 1 73 ? -7.266 10.833 -5.747 1.00 72.88 73 ARG A O 1
ATOM 607 N N . ILE A 1 74 ? -6.483 11.041 -3.646 1.00 75.00 74 ILE A N 1
ATOM 608 C CA . ILE A 1 74 ? -7.790 11.331 -3.056 1.00 75.00 74 ILE A CA 1
ATOM 609 C C . ILE A 1 74 ? -8.285 12.632 -3.684 1.00 75.00 74 ILE A C 1
ATOM 611 O O . ILE A 1 74 ? -7.665 13.683 -3.499 1.00 75.00 74 ILE A O 1
ATOM 615 N N . GLU A 1 75 ? -9.373 12.547 -4.444 1.00 73.06 75 GLU A N 1
ATOM 616 C CA . GLU A 1 75 ? -10.040 13.725 -4.977 1.00 73.06 75 GLU A CA 1
ATOM 617 C C . GLU A 1 75 ? -10.512 14.577 -3.798 1.00 73.06 75 GLU A C 1
ATOM 619 O O . GLU A 1 75 ? -11.297 14.141 -2.955 1.00 73.06 75 GLU A O 1
ATOM 624 N N . SER A 1 76 ? -9.975 15.788 -3.700 1.00 67.88 76 SER A N 1
ATOM 625 C CA . SER A 1 76 ? -10.419 16.775 -2.726 1.00 67.88 76 SER A CA 1
ATOM 626 C C . SER A 1 76 ? -11.215 17.844 -3.451 1.00 67.88 76 SER A C 1
ATOM 628 O O . SER A 1 76 ? -10.734 18.385 -4.449 1.00 67.88 76 SER A O 1
ATOM 630 N N . GLU A 1 77 ? -12.386 18.198 -2.923 1.00 72.19 77 GLU A N 1
ATOM 631 C CA . GLU A 1 77 ? -13.075 19.411 -3.355 1.00 72.19 77 GLU A CA 1
ATOM 632 C C . GLU A 1 77 ? -12.150 20.622 -3.192 1.00 72.19 77 GLU A C 1
ATOM 634 O O . GLU A 1 77 ? -11.388 20.727 -2.225 1.00 72.19 77 GLU A O 1
ATOM 639 N N . GLU A 1 78 ? -12.207 21.540 -4.156 1.00 69.31 78 GLU A N 1
ATOM 640 C CA . GLU A 1 78 ? -11.421 22.764 -4.107 1.00 69.31 78 GLU A CA 1
ATOM 641 C C . GLU A 1 78 ? -11.821 23.570 -2.862 1.00 69.31 78 GLU A C 1
ATOM 643 O O . GLU A 1 78 ? -12.959 24.033 -2.725 1.00 69.31 78 GLU A O 1
ATOM 648 N N . ILE A 1 79 ? -10.884 23.724 -1.923 1.00 71.94 79 ILE A N 1
ATOM 649 C CA . ILE A 1 79 ? -11.122 24.485 -0.698 1.00 71.94 79 ILE A CA 1
ATOM 650 C C . ILE A 1 79 ? -11.184 25.969 -1.078 1.00 71.94 79 ILE A C 1
ATOM 652 O O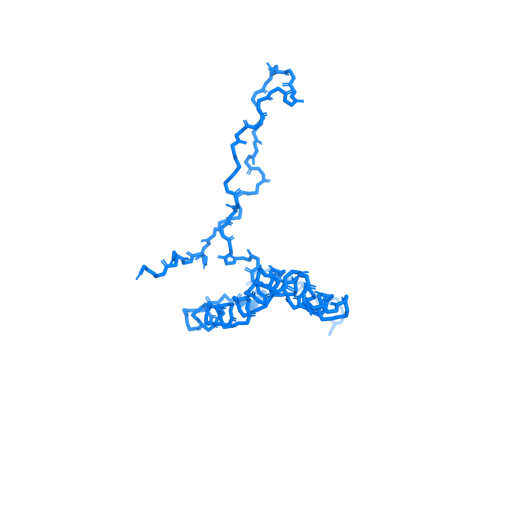 . ILE A 1 79 ? -10.166 26.647 -1.247 1.00 71.94 79 ILE A O 1
ATOM 656 N N . LYS A 1 80 ? -12.407 26.483 -1.217 1.00 67.69 80 LYS A N 1
ATOM 657 C CA . LYS A 1 80 ? -12.657 27.898 -1.508 1.00 67.69 80 LYS A CA 1
ATOM 658 C C . LYS A 1 80 ? -12.114 28.776 -0.37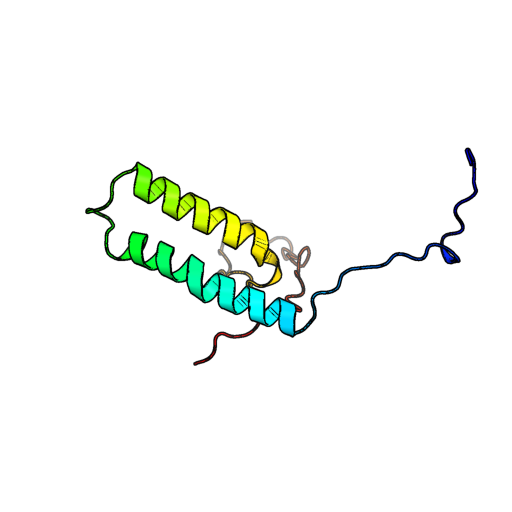3 1.00 67.69 80 LYS A C 1
ATOM 660 O O . LYS A 1 80 ? -12.289 28.460 0.801 1.00 67.69 80 LYS A O 1
ATOM 665 N N . ASN A 1 81 ? -11.531 29.922 -0.737 1.00 63.31 81 ASN A N 1
ATOM 666 C CA . ASN A 1 81 ? -11.036 30.981 0.162 1.00 63.31 81 ASN A CA 1
ATOM 667 C C . ASN A 1 81 ? -9.700 30.724 0.895 1.00 63.31 81 ASN A C 1
ATOM 669 O O . ASN A 1 81 ? -9.424 31.399 1.884 1.00 63.31 81 ASN A O 1
ATOM 673 N N . LEU A 1 82 ? -8.843 29.814 0.418 1.00 66.44 82 LEU A N 1
ATOM 674 C CA . LEU A 1 82 ? -7.483 29.659 0.970 1.00 66.44 82 LEU A CA 1
ATOM 675 C C . LEU A 1 82 ? -6.567 30.861 0.681 1.00 66.44 82 LEU A C 1
ATOM 677 O O . LEU A 1 82 ? -5.731 31.207 1.512 1.00 66.44 82 LEU A O 1
ATOM 681 N N . VAL A 1 83 ? -6.714 31.501 -0.484 1.00 63.41 83 VAL A N 1
ATOM 682 C CA . VAL A 1 83 ? -5.908 32.659 -0.905 1.00 63.41 83 VAL A CA 1
ATOM 683 C C . VAL A 1 83 ? -6.796 33.633 -1.692 1.00 63.41 83 VAL A C 1
ATOM 685 O O . VAL A 1 83 ? -7.597 33.173 -2.511 1.00 63.41 83 VAL A O 1
ATOM 688 N N . PRO A 1 84 ? -6.674 34.963 -1.500 1.00 61.12 84 PRO A N 1
ATOM 689 C CA . PRO A 1 84 ? -7.306 35.944 -2.378 1.00 61.12 84 PRO A CA 1
ATOM 690 C C . PRO A 1 84 ? -6.828 35.723 -3.817 1.00 61.12 84 PRO A C 1
ATOM 692 O O . PRO A 1 84 ? -5.636 35.818 -4.113 1.00 61.12 84 PRO A O 1
ATOM 695 N N . THR A 1 85 ? -7.750 35.377 -4.707 1.00 59.62 85 THR A N 1
ATOM 696 C CA . THR A 1 85 ? -7.450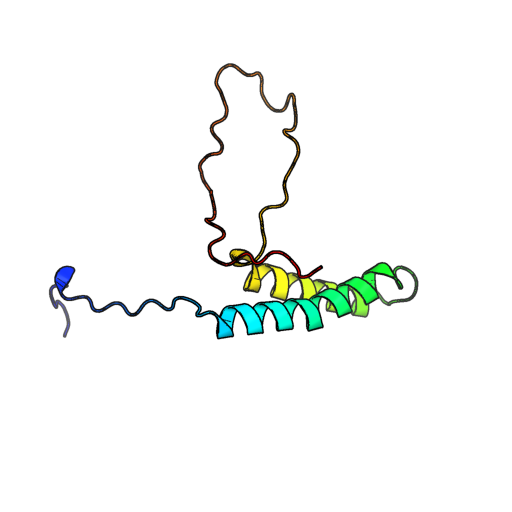 34.945 -6.074 1.00 59.62 85 THR A CA 1
ATOM 697 C C . THR A 1 85 ? -7.043 36.151 -6.928 1.00 59.62 85 THR A C 1
ATOM 699 O O . THR A 1 85 ? -7.883 36.803 -7.537 1.00 59.62 85 THR A O 1
ATOM 702 N N . ILE A 1 86 ? -5.749 36.487 -6.942 1.00 57.34 86 ILE A N 1
ATOM 703 C CA . ILE A 1 86 ? -5.175 37.491 -7.863 1.00 57.34 86 ILE A CA 1
ATOM 704 C C . ILE A 1 86 ? -4.599 36.806 -9.118 1.00 57.34 86 ILE A C 1
ATOM 706 O O . ILE A 1 86 ? -4.503 37.420 -10.176 1.00 57.34 86 ILE A O 1
ATOM 710 N N . ALA A 1 87 ? -4.287 35.510 -9.037 1.00 53.81 87 ALA A N 1
ATOM 711 C CA . ALA A 1 87 ? -3.897 34.670 -10.165 1.00 53.81 87 ALA A CA 1
ATOM 712 C C . ALA A 1 87 ? -4.349 33.218 -9.914 1.00 53.81 87 ALA A C 1
ATOM 714 O O . ALA A 1 87 ? -4.437 32.818 -8.748 1.00 53.81 87 ALA A O 1
ATOM 715 N N . PRO A 1 88 ? -4.651 32.432 -10.964 1.00 57.47 88 PRO A N 1
ATOM 716 C CA . PRO A 1 88 ? -4.995 31.023 -10.810 1.00 57.47 88 PRO A CA 1
ATOM 717 C C . PRO A 1 88 ? -3.823 30.256 -10.188 1.00 57.47 88 PRO A C 1
ATOM 719 O O . PRO A 1 88 ? -2.681 30.364 -10.637 1.00 57.47 88 PRO A O 1
ATOM 722 N N . TYR A 1 89 ? -4.113 29.494 -9.133 1.00 57.94 89 TYR A N 1
ATOM 723 C CA . TYR A 1 89 ? -3.159 28.575 -8.527 1.00 57.94 89 TYR A CA 1
ATOM 724 C C . TYR A 1 89 ? -3.027 27.357 -9.440 1.00 57.94 89 TYR A C 1
ATOM 726 O O . TYR A 1 89 ? -3.883 26.473 -9.440 1.00 57.94 89 TYR A O 1
ATOM 734 N N . ASP A 1 90 ? -1.980 27.339 -10.260 1.00 51.22 90 ASP A N 1
ATOM 735 C CA . ASP A 1 90 ? -1.720 26.216 -11.149 1.00 51.22 90 ASP A CA 1
ATOM 736 C C . ASP A 1 90 ? -1.065 25.069 -10.362 1.00 51.22 90 ASP A C 1
ATOM 738 O O . ASP A 1 90 ? 0.153 25.004 -10.188 1.00 51.22 90 ASP A O 1
ATOM 742 N N . SER A 1 91 ? -1.895 24.174 -9.821 1.00 51.06 91 SER A N 1
ATOM 743 C CA . SER A 1 91 ? -1.449 23.005 -9.048 1.00 51.06 91 SER A CA 1
ATOM 744 C C . SER A 1 91 ? -0.881 21.862 -9.908 1.00 51.06 91 SER A C 1
ATOM 746 O O . SER A 1 91 ? -0.685 20.755 -9.409 1.00 51.06 91 SER A O 1
ATOM 748 N N . ASN A 1 92 ? -0.547 22.126 -11.178 1.00 41.28 92 ASN A N 1
ATOM 749 C CA . ASN A 1 92 ? 0.006 21.160 -12.134 1.00 41.28 92 ASN A CA 1
ATOM 750 C C . ASN A 1 92 ? 1.368 20.544 -11.736 1.00 41.28 92 ASN A C 1
ATOM 752 O O . ASN A 1 92 ? 1.875 19.659 -12.429 1.00 41.28 92 ASN A O 1
ATOM 756 N N . VAL A 1 93 ? 1.968 20.933 -10.607 1.00 43.00 93 VAL A N 1
ATOM 757 C CA . VAL A 1 93 ? 3.202 20.319 -10.094 1.00 43.00 93 VAL A CA 1
ATOM 758 C C . VAL A 1 93 ? 2.874 19.128 -9.187 1.00 43.00 93 VAL A C 1
ATOM 760 O O . VAL A 1 93 ? 2.974 19.213 -7.971 1.00 43.00 93 VAL A O 1
ATOM 763 N N . GLN A 1 94 ? 2.457 18.034 -9.830 1.00 43.16 94 GLN A N 1
ATOM 764 C CA . GLN A 1 94 ? 2.479 16.611 -9.428 1.00 43.16 94 GLN A CA 1
ATOM 765 C C . GLN A 1 94 ? 1.209 15.909 -9.920 1.00 43.16 94 GLN A C 1
ATOM 767 O O . GLN A 1 94 ? 0.420 15.358 -9.152 1.00 43.16 94 GLN A O 1
ATOM 772 N N . ALA A 1 95 ? 1.034 15.861 -11.240 1.00 43.25 95 ALA A N 1
ATOM 773 C CA . ALA A 1 95 ? 0.382 14.700 -11.822 1.00 43.25 95 ALA A CA 1
ATOM 774 C C . ALA A 1 95 ? 1.346 13.515 -11.635 1.00 43.25 95 ALA A C 1
ATOM 776 O O . ALA A 1 95 ? 2.227 13.277 -12.461 1.00 43.25 95 ALA A O 1
ATOM 777 N N . GLN A 1 96 ? 1.236 12.795 -10.512 1.00 45.47 96 GLN A N 1
ATOM 778 C CA . GLN A 1 96 ? 1.636 11.392 -10.518 1.00 45.47 96 GLN A CA 1
ATOM 779 C C . GLN A 1 96 ? 0.756 10.743 -11.583 1.00 45.47 96 GLN A C 1
ATOM 781 O O . GLN A 1 96 ? -0.434 10.532 -11.361 1.00 45.47 96 GLN A O 1
ATOM 786 N N . TYR A 1 97 ? 1.318 10.515 -12.770 1.00 42.75 97 TYR A N 1
ATOM 787 C CA . TYR A 1 97 ? 0.687 9.664 -13.764 1.00 42.75 97 TYR A CA 1
ATOM 788 C C . TYR A 1 97 ? 0.460 8.327 -13.078 1.00 42.75 97 TYR A C 1
ATOM 790 O O . TYR A 1 97 ? 1.412 7.606 -12.775 1.00 42.75 97 TYR A O 1
ATOM 798 N N . SER A 1 98 ? -0.796 8.039 -12.759 1.00 54.03 98 SER A N 1
ATOM 799 C CA . SER A 1 98 ? -1.181 6.794 -12.121 1.00 54.03 98 SER A CA 1
ATOM 800 C C . SER A 1 98 ? -1.202 5.692 -13.178 1.00 54.03 98 SER A C 1
ATOM 802 O O . SER A 1 98 ? -2.241 5.142 -13.518 1.00 54.03 98 SER A O 1
ATOM 804 N N . LEU A 1 99 ? -0.030 5.418 -13.758 1.00 53.38 99 LEU A N 1
ATOM 805 C CA . LEU A 1 99 ? 0.163 4.408 -14.800 1.00 53.38 99 LEU A CA 1
ATOM 806 C C . LEU A 1 99 ? -0.235 3.006 -14.313 1.00 53.38 99 LEU A C 1
ATOM 808 O O . LEU A 1 99 ? -0.460 2.125 -15.133 1.00 53.38 99 LEU A O 1
ATOM 812 N N . TYR A 1 100 ? -0.326 2.820 -12.992 1.00 53.69 100 TYR A N 1
ATOM 813 C CA . TYR A 1 100 ? -0.568 1.538 -12.339 1.00 53.69 100 TYR A CA 1
ATOM 814 C C . TYR A 1 100 ? -1.843 1.506 -11.482 1.00 53.69 100 TYR A C 1
ATOM 816 O O . TYR A 1 100 ? -2.078 0.497 -10.821 1.00 53.69 100 TYR A O 1
ATOM 824 N N . ALA A 1 101 ? -2.666 2.566 -11.449 1.00 56.12 101 ALA A N 1
ATOM 825 C CA . ALA A 1 101 ? -3.960 2.453 -10.775 1.00 56.12 101 ALA A CA 1
ATOM 826 C C . ALA A 1 101 ? -4.900 1.575 -11.597 1.00 56.12 101 ALA A C 1
ATOM 828 O O . ALA A 1 101 ? -5.254 1.908 -12.729 1.00 56.12 101 ALA A O 1
ATOM 829 N N . LYS A 1 102 ? -5.343 0.475 -10.991 1.00 58.00 102 LYS A N 1
ATOM 830 C CA . LYS A 1 102 ? -6.487 -0.305 -11.462 1.00 58.00 102 LYS A CA 1
ATOM 831 C C . LYS A 1 102 ? -7.730 0.124 -10.686 1.00 58.00 102 LYS A C 1
ATOM 833 O O . LYS A 1 102 ? -7.668 0.342 -9.476 1.00 58.00 102 LYS A O 1
ATOM 838 N N . GLU A 1 103 ? -8.859 0.260 -11.382 1.00 56.41 103 GLU A N 1
ATOM 839 C CA . GLU A 1 103 ? -10.146 0.421 -10.704 1.00 56.41 103 GLU A CA 1
ATOM 840 C C . GLU A 1 103 ? -10.481 -0.869 -9.939 1.00 56.41 103 GLU A C 1
ATOM 842 O O . GLU A 1 103 ? -10.275 -1.959 -10.480 1.00 56.41 103 GLU A O 1
ATOM 847 N N . PRO A 1 104 ? -10.999 -0.781 -8.702 1.00 48.69 104 PRO A N 1
ATOM 848 C CA . PRO A 1 104 ? -11.408 -1.965 -7.961 1.00 48.69 104 PRO A CA 1
ATOM 849 C C . PRO A 1 104 ? -12.532 -2.699 -8.704 1.00 48.69 104 PRO A C 1
ATOM 851 O O . PRO A 1 104 ? -13.524 -2.091 -9.120 1.00 48.69 104 PRO A O 1
ATOM 854 N N . SER A 1 105 ? -12.379 -4.015 -8.858 1.00 49.97 105 SER A N 1
ATOM 855 C CA . SER A 1 105 ? -13.386 -4.905 -9.445 1.00 49.97 105 SER A CA 1
ATOM 856 C C . SER A 1 105 ? -14.710 -4.800 -8.674 1.00 49.97 105 SER A C 1
ATOM 858 O O . SER A 1 105 ? -14.721 -4.918 -7.448 1.00 49.97 105 SER A O 1
ATOM 860 N N . LYS A 1 106 ? -15.815 -4.557 -9.391 1.00 36.38 106 LYS A N 1
ATOM 861 C CA . LYS A 1 106 ? -17.181 -4.468 -8.841 1.00 36.38 106 LYS A CA 1
ATOM 862 C C . LYS A 1 106 ? -17.748 -5.816 -8.416 1.00 36.38 106 LYS A C 1
ATOM 864 O O . LYS A 1 106 ? -17.501 -6.806 -9.137 1.00 36.38 106 LYS A O 1
#

Radius of gyration: 21.22 Å; chains: 1; bounding box: 57×47×48 Å

Sequence (106 aa):
AWGQHVEYDKINVIFHIPNEDEVDFACEFVETFMHLELRILKENRTKISNDERLRSLTILHHIAVGCLSMVLRIESEEIKNLVPTIAPYDSNVQAQYSLYAKEPSK

Foldseek 3Di:
DPPDDDDVVPDPDDDDDDDPVNLVVLVVVCVPLLVVLVCCCPVCVPPDDPVSVVVSVVSNVVSCVVCVLQDDDPDDDDPPPPDDPPDDDPPVPDPSVSPRHDDDDD

Organism: NCBI:txid392033

pLDDT: mean 77.36, std 16.52, range [36.38, 96.19]

Secondary structure (DSSP, 8-state):
-TT----GGG---------HHHHHHHHHHIIIIIHHHHHHHHH-TTTS-HHHHHHHHHHHHHHHHHTGGGSPP------TTSS--SS-----TT----TTPPPPP-